Protein AF-A0A5K0Y254-F1 (afdb_monomer)

Foldseek 3Di:
DQFDAFWWWWAPDPPDDPDTDIDTGLGGDPVCRVRTDTDGGDPDDSVVVD

Nearest PDB structures (foldseek):
  4s1j-assembly2_B  TM=7.867E-01  e=6.531E-02  Leishmania donovani BPK282A1
  5ex1-assembly2_B  TM=7.965E-01  e=1.090E-01  Hirschia baltica ATCC 49814
  2x2a-assembly1_B  TM=7.913E-01  e=2.846E-01  Homo sapiens
  3k2c-assembly4_D  TM=8.038E-01  e=3.918E-01  Encephalitozoon cuniculi
  7qbw-assembly1_A  TM=7.885E-01  e=7.922E-01  Homo sapiens

InterPro domains:
  IPR002130 Cyclophilin-type peptidyl-prolyl cis-trans isomerase domain [PF00160] (2-50)
  IPR029000 Cyclophilin-like domain superfamily [G3DSA:2.40.100.10] (1-50)
  IPR029000 Cyclophilin-like domain superfamily [SSF50891] (3-50)

Structure (mmCIF, N/CA/C/O backbone):
data_AF-A0A5K0Y254-F1
#
_entry.id   AF-A0A5K0Y254-F1
#
loop_
_atom_site.group_PDB
_atom_site.id
_atom_site.type_symbol
_atom_site.label_atom_id
_atom_site.label_alt_id
_atom_site.label_comp_id
_atom_site.label_asym_id
_atom_site.label_entity_id
_atom_site.label_seq_id
_atom_site.pdbx_PDB_ins_code
_atom_site.Cartn_x
_atom_site.Cartn_y
_atom_site.Cartn_z
_atom_site.occupancy
_atom_site.B_iso_or_equiv
_atom_site.auth_seq_id
_atom_site.auth_comp_id
_atom_site.auth_asym_id
_atom_site.auth_atom_id
_atom_site.pdbx_PDB_model_num
ATOM 1 N N . PRO A 1 1 ? -10.307 12.569 -4.634 1.00 51.97 1 PRO A N 1
ATOM 2 C CA . PRO A 1 1 ? -9.808 11.488 -3.751 1.00 51.97 1 PRO A CA 1
ATOM 3 C C . PRO A 1 1 ? -8.585 10.793 -4.379 1.00 51.97 1 PRO A C 1
ATOM 5 O O . PRO A 1 1 ? -8.744 9.870 -5.168 1.00 51.97 1 PRO A O 1
ATOM 8 N N . LYS A 1 2 ? -7.365 11.306 -4.166 1.00 54.44 2 LYS A N 1
ATOM 9 C CA . LYS A 1 2 ? -6.156 10.745 -4.812 1.00 54.44 2 LYS A CA 1
ATOM 10 C C . LYS A 1 2 ? -4.999 10.475 -3.842 1.00 54.44 2 LYS A C 1
ATOM 12 O O . LYS A 1 2 ? -3.946 10.021 -4.272 1.00 54.44 2 LYS A O 1
ATOM 17 N N . HIS A 1 3 ? -5.208 10.729 -2.549 1.00 64.56 3 HIS A N 1
ATOM 18 C CA . HIS A 1 3 ? -4.195 10.629 -1.492 1.00 64.56 3 HIS A CA 1
ATOM 19 C C . HIS A 1 3 ? -4.797 10.017 -0.219 1.00 64.56 3 HIS A C 1
ATOM 21 O O . HIS A 1 3 ? -4.551 10.493 0.881 1.00 64.56 3 HIS A O 1
ATOM 27 N N . GLU A 1 4 ? -5.664 9.019 -0.359 1.00 74.62 4 GLU A N 1
ATOM 28 C CA . GLU A 1 4 ? -6.187 8.301 0.806 1.00 74.62 4 GLU A CA 1
ATOM 29 C C . GLU A 1 4 ? -5.077 7.416 1.400 1.00 74.62 4 GLU A C 1
ATOM 31 O O . GLU A 1 4 ? -4.170 6.979 0.685 1.00 74.62 4 GLU A O 1
ATOM 36 N N . ALA A 1 5 ? -5.100 7.213 2.718 1.00 85.19 5 ALA A N 1
ATOM 37 C CA . ALA A 1 5 ? -4.255 6.214 3.364 1.00 85.19 5 ALA A CA 1
ATOM 38 C C . ALA A 1 5 ? -4.724 4.801 2.975 1.00 85.19 5 ALA A C 1
ATOM 40 O O . ALA A 1 5 ? -5.838 4.621 2.480 1.00 85.19 5 ALA A O 1
ATOM 41 N N . PHE A 1 6 ? -3.881 3.802 3.221 1.00 91.88 6 PHE A N 1
ATOM 42 C CA . PHE A 1 6 ? -4.191 2.383 3.032 1.00 91.88 6 PHE A CA 1
ATOM 43 C C . PHE A 1 6 ? -4.460 1.973 1.583 1.00 91.88 6 PHE A C 1
ATOM 45 O O . PHE A 1 6 ? -5.264 1.083 1.298 1.00 91.88 6 PHE A O 1
ATOM 52 N N . MET A 1 7 ? -3.741 2.591 0.648 1.00 91.31 7 MET A N 1
ATOM 53 C CA . MET A 1 7 ? -3.793 2.244 -0.770 1.00 91.31 7 MET A CA 1
ATOM 54 C C . MET A 1 7 ? -2.751 1.173 -1.099 1.00 91.31 7 MET A C 1
ATOM 56 O O . MET A 1 7 ? -1.627 1.217 -0.601 1.00 91.31 7 MET A O 1
ATOM 60 N N . LEU A 1 8 ? -3.124 0.235 -1.970 1.00 92.06 8 LEU A N 1
ATOM 61 C CA . LEU A 1 8 ? -2.251 -0.815 -2.497 1.00 92.06 8 LEU A CA 1
ATOM 62 C C . LEU A 1 8 ? -1.710 -0.403 -3.864 1.00 92.06 8 LEU A C 1
ATOM 64 O O . LEU A 1 8 ? -2.476 -0.015 -4.757 1.00 92.06 8 LEU A O 1
ATOM 68 N N . GLY A 1 9 ? -0.401 -0.535 -4.047 1.00 90.62 9 GLY A N 1
ATOM 69 C CA . GLY A 1 9 ? 0.227 -0.234 -5.323 1.00 90.62 9 GLY A CA 1
ATOM 70 C C . GLY A 1 9 ? 1.555 -0.936 -5.549 1.00 90.62 9 GLY A C 1
ATOM 71 O O . GLY A 1 9 ? 2.085 -1.612 -4.676 1.00 90.62 9 GLY A O 1
ATOM 72 N N . THR A 1 10 ? 2.087 -0.762 -6.751 1.00 90.12 10 THR A N 1
ATOM 73 C CA . THR A 1 10 ? 3.398 -1.270 -7.170 1.00 90.12 10 THR A CA 1
ATOM 74 C C . THR A 1 10 ? 4.187 -0.164 -7.865 1.00 90.12 10 THR A C 1
ATOM 76 O O . THR A 1 10 ? 3.603 0.830 -8.326 1.00 90.12 10 THR A O 1
ATOM 79 N N . SER A 1 11 ? 5.511 -0.301 -7.918 1.00 86.44 11 SER A N 1
ATOM 80 C CA . SER A 1 11 ? 6.380 0.614 -8.653 1.00 86.44 11 SER A CA 1
ATOM 81 C C . SER A 1 11 ? 6.066 0.544 -10.152 1.00 86.44 11 SER A C 1
ATOM 83 O O . SER A 1 11 ? 5.652 -0.479 -10.699 1.00 86.44 11 SER A O 1
ATOM 85 N N . LYS A 1 12 ? 6.232 1.665 -10.857 1.00 81.19 12 LYS A N 1
ATOM 86 C CA . LYS A 1 12 ? 6.222 1.660 -12.324 1.00 81.19 12 LYS A CA 1
ATOM 87 C C . LYS A 1 12 ? 7.549 1.071 -12.807 1.00 81.19 12 LYS A C 1
ATOM 89 O O . LYS A 1 12 ? 8.480 1.817 -13.089 1.00 81.19 12 LYS A O 1
ATOM 94 N N . VAL A 1 13 ? 7.648 -0.257 -12.849 1.00 71.12 13 VAL A N 1
ATOM 95 C CA . VAL A 1 13 ? 8.886 -0.957 -13.220 1.00 71.12 13 VAL A CA 1
ATOM 96 C C . VAL A 1 13 ? 9.254 -0.662 -14.676 1.00 71.12 13 VAL A C 1
ATOM 98 O O . VAL A 1 13 ? 8.480 -0.912 -15.604 1.00 71.12 13 VAL A O 1
ATOM 101 N N . THR A 1 14 ? 10.469 -0.169 -14.899 1.00 63.47 14 THR A N 1
ATOM 102 C CA . THR A 1 14 ? 11.094 -0.111 -16.222 1.00 63.47 14 THR A CA 1
ATOM 103 C C . THR A 1 14 ? 11.690 -1.476 -16.554 1.00 63.47 14 THR A C 1
ATOM 105 O O . THR A 1 14 ? 12.870 -1.676 -16.329 1.00 63.47 14 THR A O 1
ATOM 108 N N . ARG A 1 15 ? 10.857 -2.402 -17.050 1.00 57.88 15 ARG A N 1
ATOM 109 C CA . ARG A 1 15 ? 11.147 -3.668 -17.778 1.00 57.88 15 ARG A CA 1
ATOM 110 C C . ARG A 1 15 ? 12.233 -4.668 -17.307 1.00 57.88 15 ARG A C 1
ATOM 112 O O . ARG A 1 15 ? 12.118 -5.814 -17.729 1.00 57.88 15 ARG A O 1
ATOM 119 N N . ASP A 1 16 ? 13.194 -4.324 -16.456 1.00 62.78 16 ASP A N 1
ATOM 120 C CA . ASP A 1 16 ? 14.390 -5.144 -16.199 1.00 62.78 16 ASP A CA 1
ATOM 121 C C . ASP A 1 16 ? 14.438 -5.814 -14.816 1.00 62.78 16 ASP A C 1
ATOM 123 O O . ASP A 1 16 ? 15.217 -6.750 -14.626 1.00 62.78 16 ASP A O 1
ATOM 127 N N . ASP A 1 17 ? 13.566 -5.441 -13.875 1.00 64.19 17 ASP A N 1
ATOM 128 C CA . ASP A 1 17 ? 13.488 -6.124 -12.581 1.00 64.19 17 ASP A CA 1
ATOM 129 C C . ASP A 1 17 ? 12.506 -7.297 -12.636 1.00 64.19 17 ASP A C 1
ATOM 131 O O . ASP A 1 17 ? 11.300 -7.136 -12.816 1.00 64.19 17 ASP A O 1
ATOM 135 N N . LYS A 1 18 ? 13.019 -8.519 -12.446 1.00 71.44 18 LYS A N 1
ATOM 136 C CA . LYS A 1 18 ? 12.234 -9.771 -12.401 1.00 71.44 18 LYS A CA 1
ATOM 137 C C . LYS A 1 18 ? 11.364 -9.911 -11.136 1.00 71.44 18 LYS A C 1
ATOM 139 O O . LYS A 1 18 ? 10.887 -11.007 -10.844 1.00 71.44 18 LYS A O 1
ATOM 144 N N . GLY A 1 19 ? 11.208 -8.840 -10.361 1.00 75.94 19 GLY A N 1
ATOM 145 C CA . GLY A 1 19 ? 10.491 -8.807 -9.091 1.00 75.94 19 GLY A CA 1
ATOM 146 C C . GLY A 1 19 ? 9.175 -8.039 -9.184 1.00 75.94 19 GLY A C 1
ATOM 147 O O . GLY A 1 19 ? 9.003 -7.162 -10.025 1.00 75.94 19 GLY A O 1
ATOM 148 N N . PHE A 1 20 ? 8.245 -8.370 -8.292 1.00 83.81 20 PHE A N 1
ATOM 149 C CA . PHE A 1 20 ? 7.035 -7.590 -8.064 1.00 83.81 20 PHE A CA 1
ATOM 150 C C . PHE A 1 20 ? 7.093 -6.998 -6.660 1.00 83.81 20 PHE A C 1
ATOM 152 O O . PHE A 1 20 ? 7.094 -7.733 -5.672 1.00 83.81 20 PHE A O 1
ATOM 159 N N . GLU A 1 21 ? 7.143 -5.674 -6.577 1.00 87.81 21 GLU A N 1
ATOM 160 C CA . GLU A 1 21 ? 7.094 -4.954 -5.309 1.00 87.81 21 GLU A CA 1
ATOM 161 C C . GLU A 1 21 ? 5.650 -4.585 -4.980 1.00 87.81 21 GLU A C 1
ATOM 163 O O . GLU A 1 21 ? 4.937 -4.017 -5.814 1.00 87.81 21 GLU A O 1
ATOM 168 N N . LEU A 1 22 ? 5.228 -4.879 -3.752 1.00 90.88 22 LEU A N 1
ATOM 169 C CA . LEU A 1 22 ? 3.932 -4.478 -3.223 1.00 90.88 22 LEU A CA 1
ATOM 170 C C . LEU A 1 22 ? 4.126 -3.418 -2.143 1.00 90.88 22 LEU A C 1
ATOM 172 O O . LEU A 1 22 ? 4.798 -3.659 -1.143 1.00 90.88 22 LEU A O 1
ATOM 176 N N . TYR A 1 23 ? 3.479 -2.273 -2.323 1.00 90.38 23 TYR A N 1
ATOM 177 C CA . TYR A 1 23 ? 3.433 -1.193 -1.349 1.00 90.38 23 TYR A CA 1
ATOM 178 C C . TYR A 1 23 ? 2.030 -1.051 -0.770 1.00 90.38 23 TYR A C 1
ATOM 180 O O . TYR A 1 23 ? 1.033 -1.119 -1.497 1.00 90.38 23 TYR A O 1
ATOM 188 N N . ILE A 1 24 ? 1.974 -0.786 0.534 1.00 92.62 24 ILE A N 1
ATOM 189 C CA . ILE A 1 24 ? 0.772 -0.371 1.253 1.00 92.62 24 ILE A CA 1
ATOM 190 C C . ILE A 1 24 ? 1.084 0.984 1.875 1.0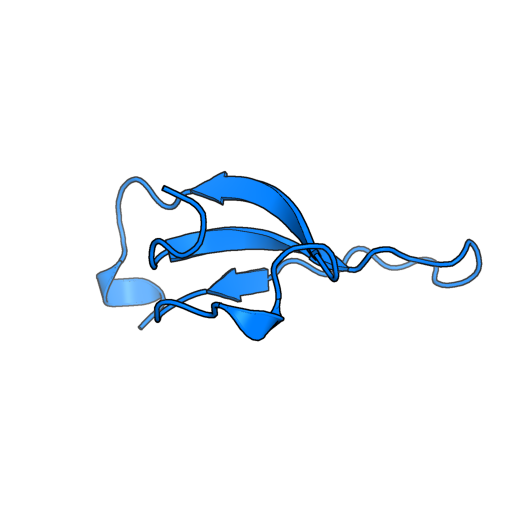0 92.62 24 ILE A C 1
ATOM 192 O O . ILE A 1 24 ? 2.021 1.104 2.663 1.00 92.62 24 ILE A O 1
ATOM 196 N N . THR A 1 25 ? 0.342 2.022 1.499 1.00 89.88 25 THR A N 1
ATOM 197 C CA . THR A 1 25 ? 0.500 3.335 2.136 1.00 89.88 25 THR A CA 1
ATOM 198 C C . THR A 1 25 ? -0.196 3.317 3.492 1.00 89.88 25 THR A C 1
ATOM 200 O O . THR A 1 2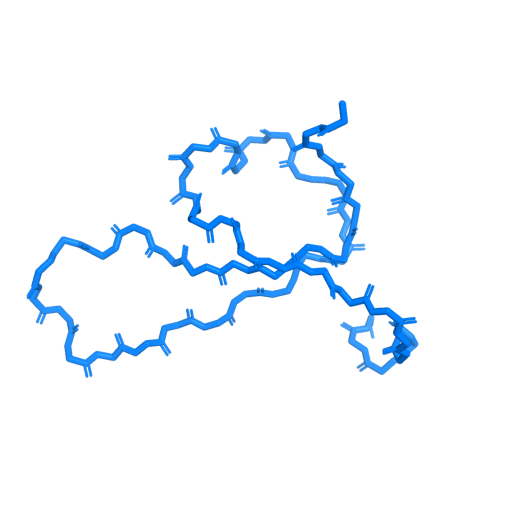5 ? -1.328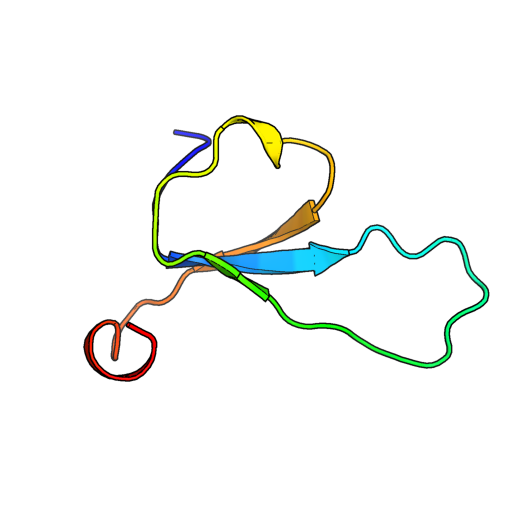 2.875 3.580 1.00 89.88 25 THR A O 1
ATOM 203 N N . THR A 1 26 ? 0.421 3.806 4.563 1.00 90.81 26 THR A N 1
ATOM 204 C CA . THR A 1 26 ? -0.246 3.928 5.883 1.00 90.81 26 THR A CA 1
ATOM 205 C C . THR A 1 26 ? -0.616 5.371 6.224 1.00 90.81 26 THR A C 1
ATOM 207 O O . THR A 1 26 ? -1.309 5.639 7.198 1.00 90.81 26 THR A O 1
ATOM 210 N N . ALA A 1 27 ? -0.214 6.314 5.372 1.00 88.50 27 ALA A N 1
ATOM 211 C CA . ALA A 1 27 ? -0.563 7.724 5.452 1.00 88.50 27 ALA A CA 1
ATOM 212 C C . ALA A 1 27 ? -0.967 8.254 4.065 1.00 88.50 27 ALA A C 1
ATOM 214 O O . ALA A 1 27 ? -0.616 7.645 3.050 1.00 88.50 27 ALA A O 1
ATOM 215 N N . PRO A 1 28 ? -1.677 9.392 3.986 1.00 84.25 28 PRO A N 1
ATOM 216 C CA . PRO A 1 28 ? -1.827 10.149 2.748 1.00 84.25 28 PRO A CA 1
ATOM 217 C C . PRO A 1 28 ? -0.459 10.503 2.156 1.00 84.25 28 PRO A C 1
ATOM 219 O O . PRO A 1 28 ? 0.344 11.154 2.820 1.00 84.25 28 PRO A O 1
ATOM 222 N N . ILE A 1 29 ? -0.191 10.123 0.902 1.00 78.25 29 ILE A N 1
ATOM 223 C CA . ILE A 1 29 ? 1.080 10.458 0.235 1.00 78.25 29 ILE A CA 1
ATOM 224 C C . ILE A 1 29 ? 0.812 11.190 -1.086 1.00 78.25 29 ILE A C 1
ATOM 226 O O . ILE A 1 29 ? 0.732 10.557 -2.144 1.00 78.25 29 ILE A O 1
ATOM 230 N N . PRO A 1 30 ? 0.670 12.530 -1.059 1.00 76.00 30 PRO A N 1
ATOM 231 C CA . PRO A 1 30 ? 0.362 13.316 -2.249 1.00 76.00 30 PRO A CA 1
ATOM 232 C C . PRO A 1 30 ? 1.363 13.146 -3.394 1.00 76.00 30 PRO A C 1
ATOM 234 O O . PRO A 1 30 ? 0.974 13.010 -4.556 1.00 76.00 30 PRO A O 1
ATOM 237 N N . ASP A 1 31 ? 2.644 13.060 -3.042 1.00 72.12 31 ASP A N 1
ATOM 238 C CA . ASP A 1 31 ? 3.780 13.048 -3.968 1.00 72.12 31 ASP A CA 1
ATOM 239 C C . ASP A 1 31 ? 4.005 11.704 -4.701 1.00 72.12 31 ASP A C 1
ATOM 241 O O . ASP A 1 31 ? 4.802 11.616 -5.637 1.00 72.12 31 ASP A O 1
ATOM 245 N N . LEU A 1 32 ? 3.281 10.638 -4.333 1.00 70.44 32 LEU A N 1
ATOM 246 C CA . LEU A 1 32 ? 3.337 9.349 -5.045 1.00 70.44 32 LEU A CA 1
ATOM 247 C C . LEU A 1 32 ? 2.313 9.238 -6.178 1.00 70.44 32 LEU A C 1
ATOM 249 O O . LEU A 1 32 ? 2.310 8.257 -6.932 1.00 70.44 32 LEU A O 1
ATOM 253 N N . THR A 1 33 ? 1.477 10.262 -6.346 1.00 66.69 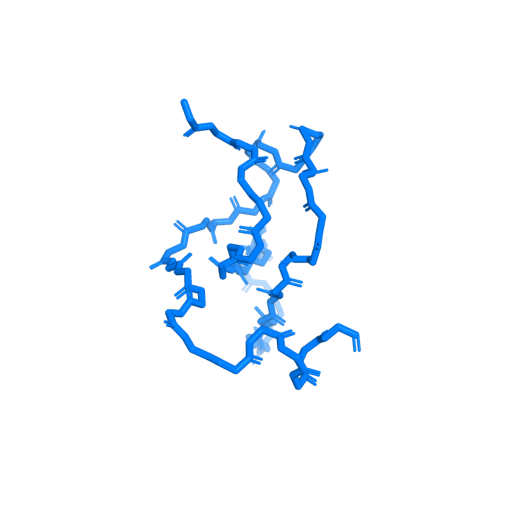33 THR A N 1
ATOM 254 C CA . THR A 1 33 ? 0.476 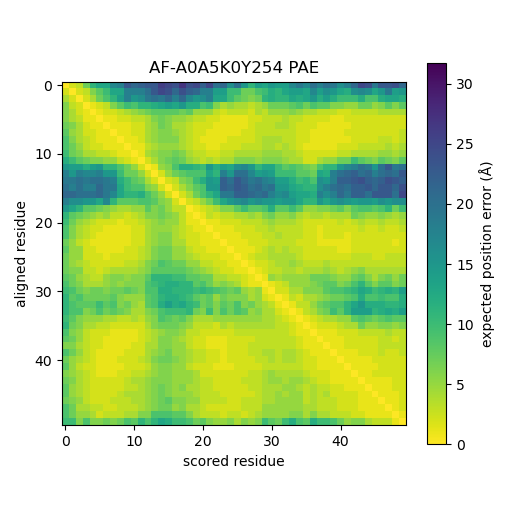10.334 -7.410 1.00 66.69 33 THR A CA 1
ATOM 255 C C . THR A 1 33 ? 1.159 10.343 -8.771 1.00 66.69 33 THR A C 1
ATOM 257 O O . THR A 1 33 ? 1.664 11.362 -9.227 1.00 66.69 33 THR A O 1
ATOM 260 N N . GLY A 1 34 ? 1.170 9.188 -9.435 1.00 70.19 34 GLY A N 1
ATOM 261 C CA . GLY A 1 34 ? 1.816 9.005 -10.735 1.00 70.19 34 GLY A CA 1
ATOM 262 C C . GLY A 1 34 ? 3.195 8.343 -10.686 1.00 70.19 34 GLY A C 1
ATOM 263 O O . GLY A 1 34 ? 3.704 8.009 -11.754 1.00 70.19 34 GLY A O 1
ATOM 264 N N . LYS A 1 35 ? 3.759 8.080 -9.501 1.00 80.00 35 LYS A N 1
ATOM 265 C CA . LYS A 1 35 ? 4.981 7.269 -9.327 1.00 80.00 35 LYS A CA 1
ATOM 266 C C . LYS A 1 35 ? 4.658 5.788 -9.097 1.00 80.00 35 LYS A C 1
ATOM 268 O O . LYS A 1 35 ? 5.379 4.924 -9.584 1.00 80.00 35 LYS A O 1
ATOM 273 N N . LEU A 1 36 ? 3.531 5.503 -8.441 1.00 84.81 36 LEU A N 1
ATOM 274 C CA . LEU A 1 36 ? 3.006 4.149 -8.246 1.00 84.81 36 LEU A CA 1
ATOM 275 C C . LEU A 1 36 ? 1.818 3.861 -9.169 1.00 84.81 36 LEU A C 1
ATOM 277 O O . LEU A 1 36 ? 1.052 4.763 -9.528 1.00 84.81 36 LEU A O 1
ATOM 281 N N . ILE A 1 37 ? 1.649 2.589 -9.527 1.00 87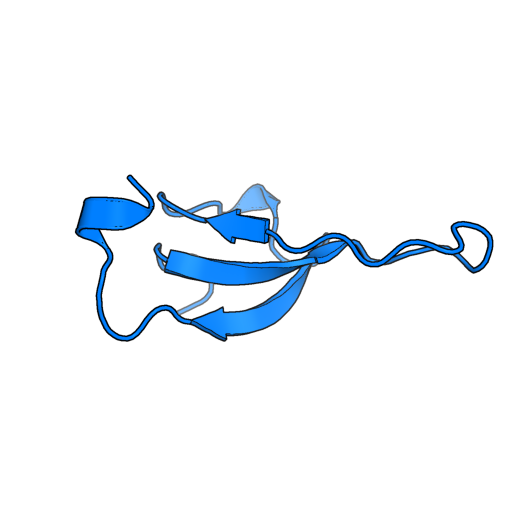.69 37 ILE A N 1
ATOM 282 C CA . ILE A 1 37 ? 0.390 2.068 -10.062 1.00 87.69 37 ILE A CA 1
ATOM 283 C C . ILE A 1 37 ? -0.446 1.637 -8.863 1.00 87.69 37 ILE A C 1
ATOM 285 O O . ILE A 1 37 ? -0.106 0.667 -8.191 1.00 87.69 37 ILE A O 1
ATOM 289 N N . VAL A 1 38 ? -1.522 2.371 -8.587 1.00 89.06 38 VAL A N 1
ATOM 290 C CA . VAL A 1 3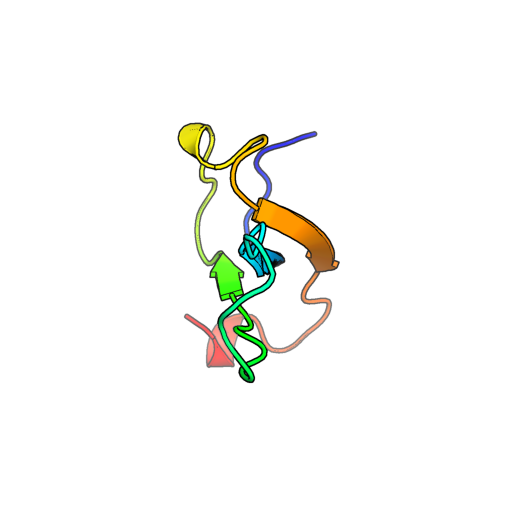8 ? -2.479 2.041 -7.525 1.00 89.06 38 VAL A CA 1
ATOM 291 C C . VAL A 1 38 ? -3.555 1.135 -8.108 1.00 89.06 38 VAL A C 1
ATOM 293 O O . VAL A 1 38 ? -4.186 1.498 -9.100 1.00 89.06 38 VAL A O 1
ATOM 296 N N . PHE A 1 39 ? -3.764 -0.031 -7.499 1.00 90.56 39 PHE A N 1
ATOM 297 C CA . PHE A 1 39 ? -4.706 -1.040 -8.002 1.00 90.56 39 PHE A CA 1
ATOM 298 C C . PHE A 1 39 ? -5.627 -1.617 -6.920 1.00 90.56 39 PHE A C 1
ATOM 300 O O . PHE A 1 39 ? -6.451 -2.480 -7.212 1.00 90.56 39 PHE A O 1
ATOM 307 N N . GLY A 1 40 ? -5.531 -1.138 -5.679 1.00 92.38 40 GLY A N 1
ATOM 308 C CA . GLY A 1 40 ? -6.422 -1.571 -4.610 1.00 92.38 40 GLY A CA 1
ATOM 309 C C . GLY A 1 40 ? -6.341 -0.696 -3.368 1.00 92.38 40 GLY A C 1
ATOM 310 O O . GLY A 1 40 ? -5.654 0.326 -3.343 1.00 92.38 40 GLY A O 1
ATOM 311 N N . ARG A 1 41 ? -7.039 -1.135 -2.322 1.00 93.25 41 ARG A N 1
ATOM 312 C CA . ARG A 1 41 ? -7.004 -0.561 -0.974 1.00 93.25 41 ARG A CA 1
ATOM 313 C C . ARG A 1 41 ? -7.150 -1.655 0.077 1.00 93.25 41 ARG A C 1
ATOM 315 O O . ARG A 1 41 ? -7.769 -2.685 -0.196 1.00 93.25 41 ARG A O 1
ATOM 322 N N . VAL A 1 42 ? -6.628 -1.418 1.273 1.00 94.19 42 VAL A N 1
ATOM 323 C CA . VAL A 1 42 ? -6.953 -2.235 2.444 1.00 94.19 42 VAL A CA 1
ATOM 324 C C . VAL A 1 42 ? -8.432 -2.015 2.779 1.00 94.19 42 VAL A C 1
ATOM 326 O O . VAL A 1 42 ? -8.954 -0.902 2.682 1.00 94.19 42 VAL A O 1
ATOM 329 N N . VAL A 1 43 ? -9.126 -3.101 3.115 1.00 94.50 43 VAL A N 1
ATOM 330 C CA . VAL A 1 43 ? -10.547 -3.082 3.515 1.00 94.50 43 VAL A CA 1
ATOM 331 C C . VAL A 1 43 ? -10.760 -3.563 4.952 1.00 94.50 43 VAL A C 1
ATOM 333 O O . VAL A 1 43 ? -11.838 -3.382 5.509 1.00 94.50 43 VAL A O 1
ATOM 336 N N . LYS A 1 44 ? -9.744 -4.205 5.539 1.00 95.62 44 LYS A N 1
ATOM 337 C CA . LYS A 1 44 ? -9.684 -4.687 6.922 1.00 95.62 44 LYS A CA 1
ATOM 338 C C . LYS A 1 44 ? -8.223 -4.966 7.288 1.00 95.62 44 LYS A C 1
ATOM 340 O O . LYS A 1 44 ? -7.444 -5.306 6.401 1.00 95.62 44 LYS A O 1
ATOM 345 N N . GLY A 1 45 ? -7.888 -4.897 8.577 1.00 95.19 45 GLY A N 1
ATOM 346 C CA . GLY A 1 45 ? -6.543 -5.195 9.079 1.00 95.19 45 GLY A CA 1
ATOM 347 C C . GLY A 1 45 ? -5.601 -3.997 9.020 1.00 95.19 45 GLY A C 1
ATOM 348 O O . GLY A 1 45 ? -4.395 -4.186 8.939 1.00 95.19 45 GLY A O 1
ATOM 349 N N . GLU A 1 46 ? -6.142 -2.776 9.015 1.00 93.50 46 GLU A N 1
ATOM 350 C CA . GLU A 1 46 ? -5.368 -1.525 9.039 1.00 93.50 46 GLU A CA 1
ATOM 351 C C . GLU A 1 46 ? -4.420 -1.478 10.249 1.00 93.50 46 GLU A C 1
ATOM 353 O O . GLU A 1 46 ? -3.295 -1.012 10.128 1.00 93.50 46 GLU A O 1
ATOM 358 N N . ASP A 1 47 ? -4.837 -2.067 11.371 1.00 93.25 47 ASP A N 1
ATOM 359 C CA . ASP A 1 47 ? -4.071 -2.249 12.606 1.00 93.25 47 ASP A CA 1
ATOM 360 C C . ASP A 1 47 ? -2.855 -3.177 12.472 1.00 93.25 47 ASP A C 1
ATOM 362 O O . ASP A 1 47 ? -1.922 -3.078 13.260 1.00 93.25 47 ASP A O 1
ATOM 366 N N . ILE A 1 48 ? -2.849 -4.073 11.484 1.00 94.62 48 ILE A N 1
ATOM 367 C CA . ILE A 1 48 ? -1.748 -5.019 11.250 1.00 94.62 48 ILE A CA 1
ATOM 368 C C . ILE A 1 48 ? -0.654 -4.402 10.376 1.00 94.62 48 ILE A C 1
ATOM 370 O O . ILE A 1 48 ? 0.509 -4.788 10.468 1.00 94.62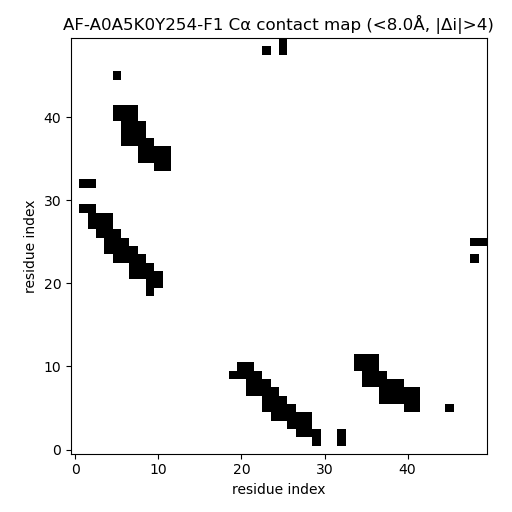 48 ILE A O 1
ATOM 374 N N . VAL A 1 49 ? -1.031 -3.478 9.493 1.00 88.06 49 VAL A N 1
ATOM 375 C CA . VAL A 1 49 ? -0.115 -2.829 8.544 1.00 88.06 49 VAL A CA 1
ATOM 376 C C . VAL A 1 49 ? 0.518 -1.548 9.086 1.00 88.06 49 VAL A C 1
ATOM 378 O O . VAL A 1 49 ? 1.428 -1.033 8.435 1.00 88.06 49 VAL A O 1
ATOM 381 N N . GLN A 1 50 ? 0.030 -1.021 10.213 1.00 78.62 50 GLN A N 1
ATOM 382 C CA . GLN A 1 50 ? 0.466 0.249 10.802 1.00 78.62 50 GLN A CA 1
ATOM 383 C C . GLN A 1 50 ? 1.654 0.109 11.760 1.00 78.62 50 GLN A C 1
ATOM 385 O O . GLN A 1 50 ? 1.771 -0.938 12.433 1.00 78.62 50 GLN A O 1
#

Secondary structure (DSSP, 8-state):
----SSEEEEE---S-------EE-SS--GGGBTTEEEEEE--S-HHHH-

Mean predicted aligned error: 5.91 Å

Solvent-accessible surface area (backbone atoms only — not comparable to full-atom values): 3309 Å² total; per-residue (Å²): 143,80,41,65,50,36,32,27,29,28,69,70,75,79,90,74,70,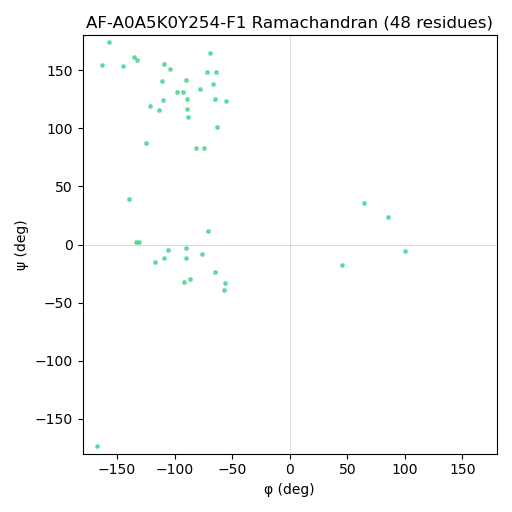98,70,86,63,82,45,71,37,81,49,61,49,69,89,46,67,83,56,44,50,73,80,52,57,70,90,73,64,67,80,75,75,100

Radius of gyration: 11.55 Å; Cα contacts (8 Å, |Δi|>4): 64; chains: 1; bounding box: 25×23×30 Å

pLDDT: mean 81.98, std 11.86, range [51.97, 95.62]

Sequence (50 aa):
PKHEAFMLGTSKVTRDDKGFELYITTAPIPDLTGKLIVFGRVVKGEDIVQ

Organism: NCBI:txid210225